Protein AF-A0AAW4UCI2-F1 (afdb_monomer_lite)

pLDDT: mean 86.32, std 8.89, range [55.09, 96.25]

Foldseek 3Di:
DALVVVVVVCVVVVPDDDPVRSVVVNVVRVVVVVVVVVVVVVVVVVVLLVVLVVCVVVPDDLVVSCVVSVHDSVVSVVSCVVCVVVVD

Radius of gyration: 21.81 Å; chains: 1; bounding box: 39×20×59 Å

Sequence (88 aa):
MNLKEWSRKMRVSNIPINQEFREDVRIMCNLSTGIEERATERATEKTSEKFILNMYKKGYTLDQIADVAETGVDEVEAIIKKKEPAMA

Secondary structure (DSSP, 8-state):
--HHHHHHHHHHTT----HHHHHHHHHHHHHHHHHHHHHHHHHHHHHHHHHHHHHHHTT--HHHHHHHTTS-HHHHHHHHHHHGGGT-

Organism: NCBI:txid39491

Structure (mmCIF, N/CA/C/O backbone):
data_AF-A0AAW4UCI2-F1
#
_entry.id   AF-A0AAW4UCI2-F1
#
loop_
_atom_site.group_PDB
_atom_site.id
_atom_site.type_symbol
_atom_site.label_atom_id
_atom_site.label_alt_id
_atom_site.label_comp_id
_atom_site.label_asym_id
_atom_site.label_entity_id
_atom_site.label_seq_id
_atom_site.pdbx_PDB_ins_code
_atom_site.Cartn_x
_atom_site.Cartn_y
_atom_site.Cartn_z
_atom_site.occupancy
_atom_site.B_iso_or_equiv
_atom_site.auth_seq_id
_atom_site.auth_comp_id
_atom_site.auth_asym_id
_atom_site.auth_atom_id
_atom_site.pdbx_PDB_model_num
ATOM 1 N N . MET A 1 1 ? 12.159 5.950 -16.864 1.00 68.81 1 MET A N 1
ATOM 2 C CA . MET A 1 1 ? 12.056 5.897 -18.342 1.00 68.81 1 MET A CA 1
ATOM 3 C C . MET A 1 1 ? 11.979 4.439 -18.748 1.00 68.81 1 MET A C 1
ATOM 5 O O . MET A 1 1 ? 12.924 3.700 -18.497 1.00 68.81 1 MET A O 1
ATOM 9 N N . ASN A 1 2 ? 10.846 4.010 -19.295 1.00 74.50 2 ASN A N 1
ATOM 10 C CA . ASN A 1 2 ? 10.646 2.606 -19.668 1.00 74.50 2 ASN A CA 1
ATOM 11 C C . ASN A 1 2 ? 11.323 2.276 -21.017 1.00 74.50 2 ASN A C 1
ATOM 13 O O . ASN A 1 2 ? 11.720 3.171 -21.769 1.00 74.50 2 ASN A O 1
ATOM 17 N N . LEU A 1 3 ? 11.429 0.986 -21.358 1.00 72.25 3 LEU A N 1
ATOM 18 C CA . LEU A 1 3 ? 12.075 0.536 -22.601 1.00 72.25 3 LEU A CA 1
ATOM 19 C C . LEU A 1 3 ? 11.456 1.173 -23.860 1.00 72.25 3 LEU A C 1
ATOM 21 O O . LEU A 1 3 ? 12.163 1.473 -24.823 1.00 72.25 3 LEU A O 1
ATOM 25 N N . LYS A 1 4 ? 10.136 1.405 -23.857 1.00 79.38 4 LYS A N 1
ATOM 26 C CA . LYS A 1 4 ? 9.414 2.004 -24.992 1.00 79.38 4 LYS A CA 1
ATOM 27 C C . LYS A 1 4 ? 9.807 3.469 -25.193 1.00 79.38 4 LYS A C 1
ATOM 29 O O . LYS A 1 4 ? 10.010 3.896 -26.328 1.00 79.38 4 LYS A O 1
ATOM 34 N N . GLU A 1 5 ? 9.938 4.231 -24.112 1.00 83.56 5 GLU A N 1
ATOM 35 C CA . GLU A 1 5 ? 10.403 5.619 -24.137 1.00 83.56 5 GLU A CA 1
ATOM 36 C C . GLU A 1 5 ? 11.864 5.726 -24.549 1.00 83.56 5 GLU A C 1
ATOM 38 O O . GLU A 1 5 ? 12.201 6.555 -25.393 1.00 83.56 5 GLU A O 1
ATOM 43 N N . TRP A 1 6 ? 12.713 4.855 -24.009 1.00 80.69 6 TRP A N 1
ATOM 44 C CA . TRP A 1 6 ? 14.128 4.827 -24.351 1.00 80.69 6 TRP A CA 1
ATOM 45 C C . TRP A 1 6 ? 14.349 4.469 -25.825 1.00 80.69 6 TRP A C 1
ATOM 47 O O . TRP A 1 6 ? 15.034 5.196 -26.545 1.00 80.69 6 TRP A O 1
ATOM 57 N N . SER A 1 7 ? 13.671 3.427 -26.321 1.00 78.75 7 SER A N 1
ATOM 58 C CA . SER A 1 7 ? 13.716 3.034 -27.736 1.00 78.75 7 SER A CA 1
ATOM 59 C C . SER A 1 7 ? 13.220 4.150 -28.661 1.00 78.75 7 SER A C 1
ATOM 61 O O . SER A 1 7 ? 13.822 4.409 -29.707 1.00 78.75 7 SER A O 1
ATOM 63 N N . ARG A 1 8 ? 12.151 4.859 -28.267 1.00 85.25 8 ARG A N 1
ATOM 64 C CA . ARG A 1 8 ? 11.644 6.023 -29.006 1.00 85.25 8 ARG A CA 1
ATOM 65 C C . ARG A 1 8 ? 12.688 7.137 -29.062 1.00 85.25 8 ARG A C 1
ATOM 67 O O . ARG A 1 8 ? 12.943 7.661 -30.142 1.00 85.25 8 ARG A O 1
ATOM 74 N N . LYS A 1 9 ? 13.314 7.467 -27.930 1.00 83.81 9 LYS A N 1
ATOM 75 C CA . LYS A 1 9 ? 14.318 8.535 -27.834 1.00 83.81 9 LYS A CA 1
ATOM 76 C C . LYS A 1 9 ? 15.556 8.230 -28.678 1.00 83.81 9 LYS A C 1
ATOM 78 O O . LYS A 1 9 ? 16.013 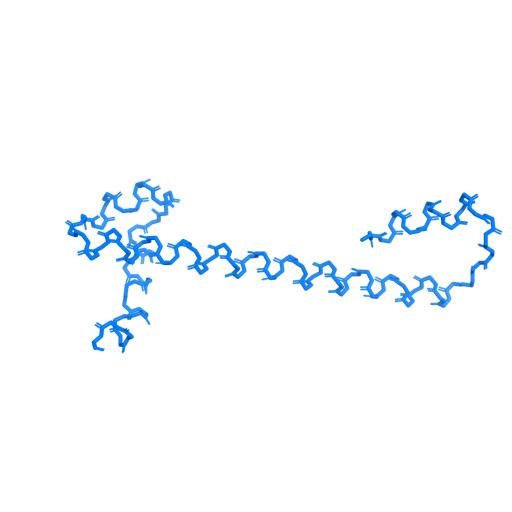9.095 -29.412 1.00 83.81 9 LYS A O 1
ATOM 83 N N . MET A 1 10 ? 16.032 6.987 -28.668 1.00 79.62 10 MET A N 1
ATOM 84 C CA . MET A 1 10 ? 17.179 6.582 -29.488 1.00 79.62 10 MET A CA 1
ATOM 85 C C . MET A 1 10 ? 16.899 6.606 -30.987 1.00 79.62 10 MET A C 1
ATOM 87 O O . MET A 1 10 ? 17.766 7.004 -31.761 1.00 79.62 10 MET A O 1
ATOM 91 N N . ARG A 1 11 ? 15.679 6.236 -31.397 1.00 77.69 11 ARG A N 1
ATOM 92 C CA . ARG A 1 11 ? 15.247 6.356 -32.795 1.00 77.69 11 ARG A CA 1
ATOM 93 C C . ARG A 1 11 ? 15.240 7.814 -33.253 1.00 77.69 11 ARG A C 1
ATOM 95 O O . ARG A 1 11 ? 15.705 8.099 -34.347 1.00 77.69 11 ARG A O 1
ATOM 102 N N . VAL A 1 12 ? 14.750 8.723 -32.408 1.00 80.56 12 VAL A N 1
ATOM 103 C CA . VAL A 1 12 ? 14.752 10.172 -32.678 1.00 80.56 12 VAL A CA 1
ATOM 104 C C . VAL A 1 12 ? 16.180 10.727 -32.758 1.00 80.56 12 VAL A C 1
ATOM 106 O O . VAL A 1 12 ? 16.444 11.605 -33.569 1.00 80.56 12 VAL A O 1
ATOM 109 N N . SER A 1 13 ? 17.113 10.191 -31.970 1.00 82.94 13 SER A N 1
ATOM 110 C CA . SER A 1 13 ? 18.525 10.601 -31.979 1.00 82.94 13 SER A CA 1
ATOM 111 C C . SER A 1 13 ? 19.393 9.898 -33.036 1.00 82.94 13 SER A C 1
ATOM 113 O O . SER A 1 13 ? 20.596 10.133 -33.064 1.00 82.94 13 SER A O 1
ATOM 115 N N . ASN A 1 14 ? 18.815 9.042 -33.889 1.00 81.19 14 ASN A N 1
ATOM 116 C CA . ASN A 1 14 ? 19.510 8.272 -34.931 1.00 81.19 14 ASN A CA 1
ATOM 117 C C . ASN A 1 14 ? 20.747 7.490 -34.433 1.00 81.19 14 ASN A C 1
ATOM 119 O O . ASN A 1 14 ? 21.732 7.340 -35.154 1.00 81.19 14 ASN A O 1
ATOM 123 N N . ILE A 1 15 ? 20.705 7.000 -33.189 1.00 77.50 15 ILE A N 1
ATOM 124 C CA . ILE A 1 15 ? 21.804 6.231 -32.595 1.00 77.50 15 ILE A CA 1
ATOM 125 C C . ILE A 1 15 ? 21.641 4.761 -33.014 1.00 77.50 15 ILE A C 1
ATOM 127 O O . ILE A 1 15 ? 20.636 4.141 -32.644 1.00 77.50 15 ILE A O 1
ATOM 131 N N . PRO A 1 16 ? 22.586 4.174 -33.772 1.00 73.06 16 PRO A N 1
ATOM 132 C CA . PRO A 1 16 ? 22.558 2.751 -34.078 1.00 73.06 16 PRO A CA 1
ATOM 133 C C . PRO A 1 16 ? 22.871 1.952 -32.811 1.00 73.06 16 PRO A C 1
ATOM 135 O O . PRO A 1 16 ? 23.814 2.255 -32.085 1.00 73.06 16 PRO A O 1
ATOM 138 N N . ILE A 1 17 ? 22.066 0.926 -32.538 1.00 76.62 17 ILE A N 1
ATOM 139 C CA . ILE A 1 17 ? 22.178 0.118 -31.321 1.00 76.62 17 ILE A CA 1
ATOM 140 C C . ILE A 1 17 ? 22.093 -1.363 -31.661 1.00 76.62 17 ILE A C 1
ATOM 142 O O . ILE A 1 17 ? 21.141 -1.782 -32.324 1.00 76.62 17 ILE A O 1
ATOM 146 N N . ASN A 1 18 ? 23.070 -2.134 -31.175 1.00 83.81 18 ASN A N 1
ATOM 147 C CA . ASN A 1 18 ? 23.097 -3.591 -31.290 1.00 83.81 18 ASN A CA 1
ATOM 148 C C . ASN A 1 18 ? 21.986 -4.233 -30.431 1.00 83.81 18 ASN A C 1
ATOM 150 O O . ASN A 1 18 ? 21.528 -3.650 -29.445 1.00 83.81 18 ASN A O 1
ATOM 154 N N . GLN A 1 19 ? 21.554 -5.435 -30.809 1.00 82.81 19 GLN A N 1
ATOM 155 C CA . GLN A 1 19 ? 20.534 -6.220 -30.121 1.00 82.81 19 GLN A CA 1
ATOM 156 C C . GLN A 1 19 ? 20.921 -6.542 -28.674 1.00 82.81 19 GLN A C 1
ATOM 158 O O . GLN A 1 19 ? 20.088 -6.368 -27.793 1.00 82.81 19 GLN A O 1
ATOM 163 N N . GLU A 1 20 ? 22.173 -6.923 -28.420 1.00 85.38 20 GLU A N 1
ATOM 164 C CA . GLU A 1 20 ? 22.687 -7.206 -27.070 1.00 85.38 20 GLU A CA 1
ATOM 165 C C . GLU A 1 20 ? 22.468 -6.017 -26.124 1.00 85.38 20 GLU A C 1
ATOM 167 O O . GLU A 1 20 ? 21.833 -6.139 -25.082 1.00 85.38 20 GLU A O 1
ATOM 172 N N . PHE A 1 21 ? 22.842 -4.818 -26.569 1.00 84.00 21 PHE A N 1
ATOM 173 C CA . PHE A 1 21 ? 22.646 -3.595 -25.795 1.00 84.00 21 PHE A CA 1
ATOM 174 C C . PHE A 1 21 ? 21.161 -3.245 -25.587 1.00 84.00 21 PHE A C 1
ATOM 176 O O . PHE A 1 21 ? 20.785 -2.669 -24.566 1.00 84.00 21 PHE A O 1
ATOM 183 N N . ARG A 1 22 ? 20.280 -3.594 -26.537 1.00 83.69 22 ARG A N 1
ATOM 184 C CA . ARG A 1 22 ? 18.827 -3.452 -26.338 1.00 83.69 22 ARG A CA 1
ATOM 185 C C . ARG A 1 22 ? 18.300 -4.425 -25.287 1.00 83.69 22 ARG A C 1
ATOM 187 O O . ARG A 1 22 ? 17.385 -4.053 -24.552 1.00 83.69 22 ARG A O 1
ATOM 194 N N . GLU A 1 23 ? 18.841 -5.637 -25.236 1.00 84.25 23 GLU A N 1
ATOM 195 C CA . GLU A 1 23 ? 18.471 -6.658 -24.255 1.00 84.25 23 GLU A CA 1
ATOM 196 C C . GLU A 1 23 ? 18.918 -6.235 -22.846 1.00 84.25 23 GLU A C 1
ATOM 198 O O . GLU A 1 23 ? 18.104 -6.240 -21.922 1.00 84.25 23 GLU A O 1
ATOM 203 N N . ASP A 1 24 ? 20.147 -5.738 -22.700 1.00 87.56 24 ASP A N 1
ATOM 204 C CA . ASP A 1 24 ? 20.669 -5.237 -21.423 1.00 87.56 24 ASP A CA 1
ATOM 205 C C . ASP A 1 24 ? 19.830 -4.079 -20.882 1.00 87.56 24 ASP A C 1
ATOM 207 O O . ASP A 1 24 ? 19.394 -4.083 -19.726 1.00 87.56 24 ASP A O 1
ATOM 211 N N . VAL A 1 25 ? 19.513 -3.102 -21.736 1.00 85.44 25 VAL A N 1
ATOM 212 C CA . VAL A 1 25 ? 18.671 -1.975 -21.323 1.00 85.44 25 VAL A CA 1
ATOM 213 C C . VAL A 1 25 ? 17.251 -2.429 -21.005 1.00 85.44 25 VAL A C 1
ATOM 215 O O . VAL A 1 25 ? 16.641 -1.914 -20.070 1.00 85.44 25 VAL A O 1
ATOM 218 N N . ARG A 1 26 ? 16.714 -3.421 -21.719 1.00 83.69 26 ARG A N 1
ATOM 219 C CA . ARG A 1 26 ? 15.422 -4.024 -21.376 1.00 83.69 26 ARG A CA 1
ATOM 220 C C . ARG A 1 26 ? 15.449 -4.642 -19.981 1.00 83.69 26 ARG A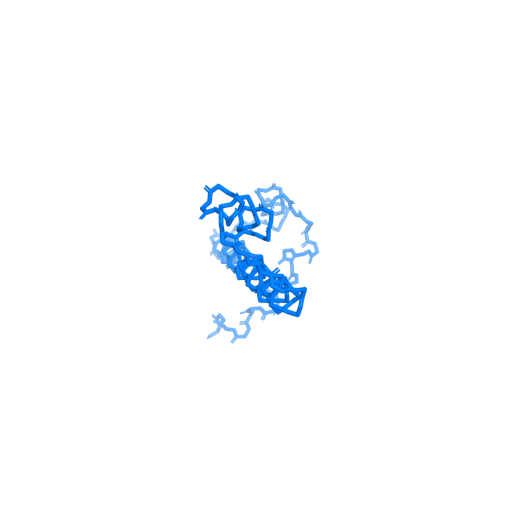 C 1
ATOM 222 O O . ARG A 1 26 ? 14.519 -4.394 -19.214 1.00 83.69 26 ARG A O 1
ATOM 229 N N . ILE A 1 27 ? 16.493 -5.395 -19.640 1.00 87.50 27 ILE A N 1
ATOM 230 C CA . ILE A 1 27 ? 16.653 -5.997 -18.310 1.00 87.50 27 ILE A CA 1
ATOM 231 C C . ILE A 1 27 ? 16.736 -4.902 -17.243 1.00 87.50 27 ILE A C 1
ATOM 233 O O . ILE A 1 27 ? 15.999 -4.955 -16.258 1.00 87.50 27 ILE A O 1
ATOM 237 N N . MET A 1 28 ? 17.552 -3.868 -17.460 1.00 87.25 28 MET A N 1
ATOM 238 C CA . MET A 1 28 ? 17.686 -2.743 -16.527 1.00 87.25 28 MET A CA 1
ATOM 239 C C . MET A 1 28 ? 16.380 -1.956 -16.356 1.00 87.25 28 MET A C 1
ATOM 241 O O . MET A 1 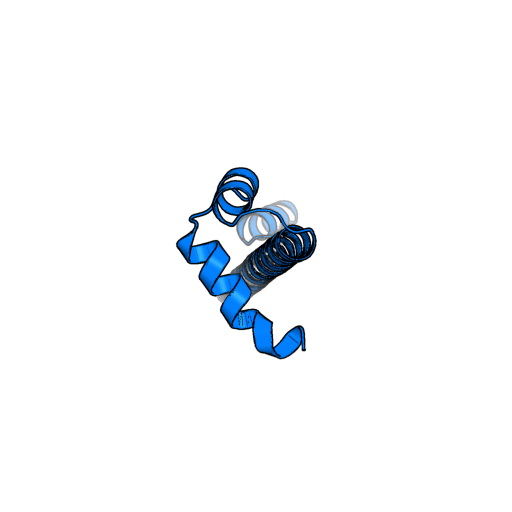28 ? 16.009 -1.617 -15.231 1.00 87.25 28 MET A O 1
ATOM 245 N N . CYS A 1 29 ? 15.660 -1.673 -17.445 1.00 85.94 29 CYS A N 1
ATOM 246 C CA . CYS A 1 29 ? 14.367 -0.988 -17.405 1.00 85.94 29 CYS A CA 1
ATOM 247 C C . CYS A 1 29 ? 13.329 -1.807 -16.633 1.00 85.94 29 CYS A C 1
ATOM 249 O O . CYS A 1 29 ? 12.651 -1.266 -15.769 1.00 85.94 29 CYS A O 1
ATOM 251 N N . ASN A 1 30 ? 13.232 -3.111 -16.893 1.00 87.31 30 ASN A N 1
ATOM 252 C CA . ASN A 1 30 ? 12.301 -3.976 -16.168 1.00 87.31 30 ASN A CA 1
ATOM 253 C C . ASN A 1 30 ? 12.665 -4.071 -14.682 1.00 87.31 30 ASN A C 1
ATOM 255 O O . ASN A 1 30 ? 11.785 -4.017 -13.826 1.00 87.31 30 ASN A O 1
ATOM 259 N N . LEU A 1 31 ? 13.961 -4.175 -14.368 1.00 88.50 31 LEU A N 1
ATOM 260 C CA . LEU A 1 31 ? 14.438 -4.208 -12.990 1.00 88.50 31 LEU A CA 1
ATOM 261 C C . LEU A 1 31 ? 14.114 -2.903 -12.251 1.00 88.50 31 LEU A C 1
ATOM 263 O O . LEU A 1 31 ? 13.604 -2.953 -11.135 1.00 88.50 31 LEU A O 1
ATOM 267 N N . SER A 1 32 ? 14.379 -1.750 -12.870 1.00 87.38 32 SER A N 1
ATOM 268 C CA . SER A 1 32 ? 14.077 -0.438 -12.281 1.00 87.38 32 SER A CA 1
ATOM 269 C C . SER A 1 32 ? 12.577 -0.225 -12.091 1.00 87.38 32 SER A C 1
ATOM 271 O O . SER A 1 32 ? 12.180 0.157 -10.993 1.00 87.38 32 SER A O 1
ATOM 273 N N . THR A 1 33 ? 11.743 -0.572 -13.077 1.00 87.44 33 THR A N 1
ATOM 274 C CA . THR A 1 33 ? 10.278 -0.548 -12.930 1.00 87.44 33 THR A CA 1
ATOM 275 C C . THR A 1 33 ? 9.815 -1.449 -11.786 1.00 87.44 33 THR A C 1
ATOM 277 O O . THR A 1 33 ? 9.107 -0.982 -10.903 1.00 87.44 33 THR A O 1
ATOM 280 N N . GLY A 1 34 ? 10.294 -2.694 -11.709 1.00 88.31 34 GLY A N 1
ATOM 281 C CA . GLY A 1 34 ? 9.915 -3.587 -10.612 1.00 88.31 34 GLY A CA 1
ATOM 282 C C . GLY A 1 34 ? 10.405 -3.114 -9.235 1.00 88.31 34 GLY A C 1
ATOM 283 O O . GLY A 1 34 ? 9.796 -3.430 -8.216 1.00 88.31 34 GLY A O 1
ATOM 284 N N . ILE A 1 35 ? 11.516 -2.375 -9.147 1.00 92.12 35 ILE A N 1
ATOM 285 C CA . ILE A 1 35 ? 11.951 -1.737 -7.891 1.00 92.12 35 ILE A CA 1
ATOM 286 C C . ILE A 1 35 ? 11.018 -0.577 -7.524 1.00 92.12 35 ILE A C 1
ATOM 288 O O . ILE A 1 35 ? 10.605 -0.496 -6.370 1.00 92.12 35 ILE A O 1
ATOM 292 N N . GLU A 1 36 ? 10.682 0.287 -8.480 1.00 89.62 36 GLU A N 1
ATOM 293 C CA . GLU A 1 36 ? 9.797 1.442 -8.287 1.00 89.62 36 GLU A CA 1
ATOM 294 C C . GLU A 1 36 ? 8.380 1.021 -7.869 1.00 89.62 36 GLU A C 1
ATOM 296 O O . GLU A 1 36 ? 7.848 1.546 -6.888 1.00 89.62 36 GLU A O 1
ATOM 301 N N . GLU A 1 37 ? 7.80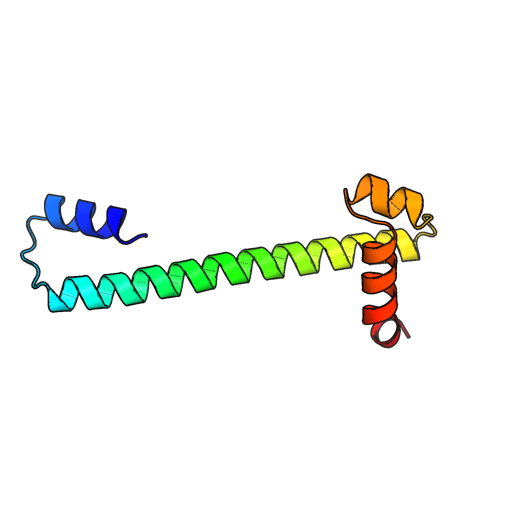8 0.018 -8.538 1.00 90.31 37 GLU A N 1
ATOM 302 C CA . GLU A 1 37 ? 6.495 -0.551 -8.213 1.00 90.31 37 GLU A CA 1
ATOM 303 C C . GLU A 1 37 ? 6.483 -1.127 -6.792 1.00 90.31 37 GLU A C 1
ATOM 305 O O . GLU A 1 37 ? 5.666 -0.718 -5.971 1.00 90.31 37 GLU A O 1
ATOM 310 N N . ARG A 1 38 ? 7.456 -1.984 -6.447 1.00 91.31 38 ARG A N 1
ATOM 311 C CA . ARG A 1 38 ? 7.556 -2.566 -5.094 1.00 91.31 38 ARG A CA 1
ATOM 312 C C . ARG A 1 38 ? 7.823 -1.524 -4.014 1.00 91.31 38 ARG A C 1
ATOM 314 O O . ARG A 1 38 ? 7.398 -1.697 -2.874 1.00 91.31 38 ARG A O 1
ATOM 321 N N . ALA A 1 39 ? 8.585 -0.476 -4.320 1.00 90.69 39 ALA A N 1
ATOM 322 C CA . ALA A 1 39 ? 8.826 0.610 -3.376 1.00 90.69 39 ALA A CA 1
ATOM 323 C C . ALA A 1 39 ? 7.535 1.392 -3.112 1.00 90.69 39 ALA A C 1
ATOM 325 O O . ALA A 1 39 ? 7.238 1.689 -1.955 1.00 90.69 39 ALA A O 1
ATOM 326 N N . THR A 1 40 ? 6.768 1.666 -4.168 1.00 88.31 40 THR A N 1
ATOM 327 C CA . THR A 1 40 ? 5.461 2.322 -4.086 1.00 88.31 40 THR A CA 1
ATOM 328 C C . THR A 1 40 ? 4.474 1.474 -3.287 1.00 88.31 40 THR A C 1
ATOM 330 O O . THR A 1 40 ? 3.938 1.969 -2.302 1.00 88.31 40 THR A O 1
ATOM 333 N N . GLU A 1 41 ? 4.326 0.190 -3.620 1.00 90.38 41 GLU A N 1
ATOM 334 C CA . GLU A 1 41 ? 3.451 -0.764 -2.921 1.00 90.38 41 GLU A CA 1
ATOM 335 C C . GLU A 1 41 ? 3.789 -0.857 -1.423 1.00 90.38 41 GLU A C 1
ATOM 337 O O . GLU A 1 41 ? 2.939 -0.643 -0.558 1.00 90.38 41 GLU A O 1
ATOM 342 N N . ARG A 1 42 ? 5.072 -1.038 -1.082 1.00 87.94 42 ARG A N 1
ATOM 343 C CA . ARG A 1 42 ? 5.519 -1.066 0.323 1.00 87.94 42 ARG A CA 1
ATOM 344 C C . ARG A 1 42 ? 5.289 0.256 1.050 1.00 87.94 42 ARG A C 1
ATOM 346 O O . ARG A 1 42 ? 5.088 0.261 2.266 1.00 87.94 42 ARG A O 1
ATOM 353 N N . ALA A 1 43 ? 5.407 1.390 0.360 1.00 86.19 43 ALA A N 1
ATOM 354 C CA . ALA A 1 43 ? 5.159 2.698 0.956 1.00 86.19 43 ALA A CA 1
ATOM 355 C C . ALA A 1 43 ? 3.664 2.908 1.222 1.00 86.19 43 ALA A C 1
ATOM 357 O O . ALA A 1 43 ? 3.308 3.407 2.294 1.00 86.19 43 ALA A O 1
ATOM 358 N N . THR A 1 44 ? 2.799 2.487 0.295 1.00 84.94 44 THR A N 1
ATOM 359 C CA . THR A 1 44 ? 1.345 2.540 0.469 1.00 84.94 44 THR A CA 1
ATOM 360 C C . THR A 1 44 ? 0.896 1.626 1.604 1.00 84.94 44 THR A C 1
ATOM 362 O O . THR A 1 44 ? 0.216 2.108 2.506 1.00 84.94 44 THR A O 1
ATOM 365 N N . GLU A 1 45 ? 1.383 0.381 1.658 1.00 85.12 45 GLU A N 1
ATOM 366 C CA . GLU A 1 45 ? 1.090 -0.574 2.740 1.00 85.12 45 GLU A CA 1
ATOM 367 C C . GLU A 1 45 ? 1.510 -0.041 4.114 1.00 85.12 45 GLU A C 1
ATOM 369 O O . GLU A 1 45 ? 0.749 -0.062 5.076 1.00 85.12 45 GLU A O 1
ATOM 374 N N . LYS A 1 46 ? 2.727 0.505 4.236 1.00 85.81 46 LYS A N 1
ATOM 375 C CA . LYS A 1 46 ? 3.183 1.082 5.513 1.00 85.81 46 LYS A CA 1
ATOM 376 C C . LYS A 1 46 ? 2.342 2.279 5.949 1.00 85.81 46 LYS A C 1
ATOM 378 O O . LYS A 1 46 ? 2.216 2.534 7.149 1.00 85.81 46 LYS A O 1
ATOM 383 N N . THR A 1 47 ? 1.821 3.042 4.993 1.00 85.12 47 THR A N 1
ATOM 384 C CA . THR A 1 47 ? 1.006 4.226 5.275 1.00 85.12 47 THR A CA 1
ATOM 385 C C . THR A 1 47 ? -0.400 3.820 5.710 1.00 85.12 47 THR A C 1
ATOM 387 O O . THR A 1 47 ? -0.882 4.359 6.708 1.00 85.12 47 T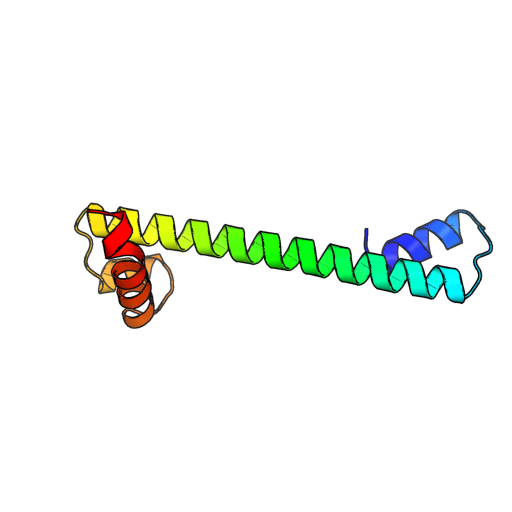HR A O 1
ATOM 390 N N . SER A 1 48 ? -1.011 2.831 5.048 1.00 87.75 48 SER A N 1
ATOM 391 C CA . SER A 1 48 ? -2.303 2.266 5.456 1.00 87.75 48 SER A CA 1
ATOM 392 C C . SER A 1 48 ? -2.211 1.570 6.817 1.00 87.75 48 SER A C 1
ATOM 394 O O . SER A 1 48 ? -3.003 1.894 7.700 1.00 87.75 48 SER A O 1
ATOM 396 N N . GLU A 1 49 ? -1.185 0.741 7.062 1.00 91.00 49 GLU A N 1
ATOM 397 C CA . GLU A 1 49 ? -0.939 0.124 8.379 1.00 91.00 49 GLU A CA 1
ATOM 398 C C . GLU A 1 49 ? -0.851 1.199 9.481 1.00 91.00 49 GLU A C 1
ATOM 400 O O . GLU A 1 49 ? -1.481 1.091 10.535 1.00 91.00 49 GLU A O 1
ATOM 405 N N . LYS A 1 50 ? -0.090 2.280 9.248 1.00 91.06 50 LYS A N 1
ATOM 406 C CA . LYS A 1 50 ? 0.058 3.374 10.223 1.00 91.06 50 LYS A CA 1
ATOM 407 C C . LYS A 1 50 ? -1.262 4.107 10.479 1.00 91.06 50 LYS A C 1
AT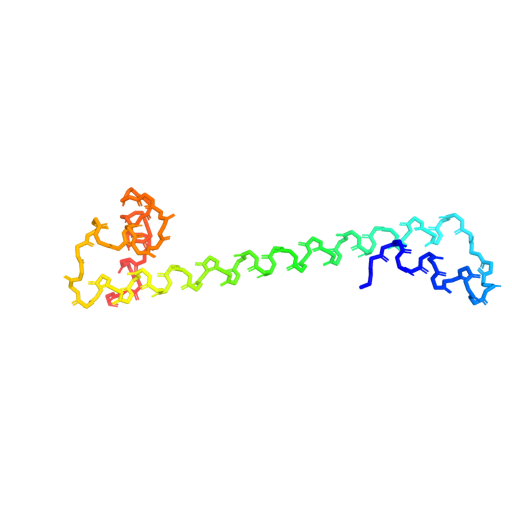OM 409 O O . LYS A 1 50 ? -1.519 4.502 11.618 1.00 91.06 50 LYS A O 1
ATOM 414 N N . PHE A 1 51 ? -2.070 4.316 9.443 1.00 92.75 51 PHE A N 1
ATOM 415 C CA . PHE A 1 51 ? -3.371 4.969 9.554 1.00 92.75 51 PHE A CA 1
ATOM 416 C C . PHE A 1 51 ? -4.358 4.122 10.370 1.00 92.75 51 PHE A C 1
ATOM 418 O O . PHE A 1 51 ? -4.930 4.633 11.336 1.00 92.75 51 PHE A O 1
ATOM 425 N N . ILE A 1 52 ? -4.447 2.822 10.070 1.00 94.12 52 ILE A N 1
ATOM 426 C CA . ILE A 1 52 ? -5.256 1.833 10.800 1.00 94.12 52 ILE A CA 1
ATOM 427 C C . ILE A 1 52 ? -4.893 1.821 12.290 1.00 94.12 52 ILE A C 1
ATOM 429 O O . ILE A 1 52 ? -5.760 1.983 13.150 1.00 94.12 52 ILE A O 1
ATOM 433 N N . LEU A 1 53 ? -3.598 1.735 12.613 1.00 92.75 53 LEU A N 1
ATOM 434 C CA . LEU A 1 53 ? -3.134 1.744 14.004 1.00 92.75 53 LEU A CA 1
ATOM 435 C C . LEU A 1 53 ? -3.478 3.047 14.731 1.00 92.75 53 LEU A C 1
ATOM 437 O O . LEU A 1 53 ? -3.796 3.030 15.918 1.00 92.75 53 LEU A O 1
ATOM 441 N N . ASN A 1 54 ? -3.403 4.190 14.049 1.00 93.38 54 ASN A N 1
ATOM 442 C CA . ASN A 1 54 ? -3.740 5.476 14.650 1.00 93.38 54 ASN A CA 1
ATOM 443 C C . ASN A 1 54 ? -5.240 5.590 14.958 1.00 93.38 54 ASN A C 1
ATOM 445 O O . ASN A 1 54 ? -5.600 6.135 15.999 1.00 93.38 54 ASN A O 1
ATOM 449 N N . MET A 1 55 ? -6.110 5.071 14.086 1.00 94.75 55 MET A N 1
ATOM 450 C CA . MET A 1 55 ? -7.547 5.007 14.364 1.00 94.75 55 MET A CA 1
ATOM 451 C C . MET A 1 55 ? -7.841 4.061 15.528 1.00 94.75 55 MET A C 1
ATOM 453 O O . MET A 1 55 ? -8.531 4.451 16.466 1.00 94.75 55 MET A O 1
ATOM 457 N N . TYR A 1 56 ? -7.236 2.873 15.541 1.00 93.94 56 TYR A N 1
ATOM 458 C CA . TYR A 1 56 ? -7.394 1.935 16.652 1.00 93.94 56 TYR A CA 1
ATOM 459 C C . TYR A 1 56 ? -6.982 2.560 17.996 1.00 93.94 56 TYR A C 1
ATOM 461 O O . TYR A 1 56 ? -7.749 2.546 18.955 1.00 93.94 56 TYR A O 1
ATOM 469 N N . LYS A 1 57 ? -5.826 3.241 18.049 1.00 92.12 57 LYS A N 1
ATOM 470 C CA . LYS A 1 57 ? -5.359 3.961 19.252 1.00 92.12 57 LYS A CA 1
ATOM 471 C C . LYS A 1 57 ? -6.282 5.096 19.703 1.00 92.12 57 LYS A C 1
ATOM 473 O O . LYS A 1 57 ? -6.262 5.457 20.876 1.00 92.12 57 LYS A O 1
ATOM 478 N N . LYS A 1 58 ? -7.069 5.677 18.795 1.00 94.81 58 LYS A N 1
ATOM 479 C CA . LYS A 1 58 ? -8.074 6.702 19.114 1.00 94.81 58 LYS A CA 1
ATOM 480 C C . LYS A 1 58 ? -9.402 6.114 19.612 1.00 94.81 58 LYS A C 1
ATOM 482 O O . LYS A 1 58 ? -10.280 6.889 19.977 1.00 94.81 58 LYS A O 1
ATOM 487 N N . GLY A 1 59 ? -9.542 4.787 19.646 1.00 93.12 59 GLY A N 1
ATOM 488 C CA . GLY A 1 59 ? -10.727 4.093 20.156 1.00 93.12 59 GLY A CA 1
ATOM 489 C C . GLY A 1 59 ? -11.817 3.836 19.114 1.00 93.12 59 GLY A C 1
ATOM 490 O O . GLY A 1 59 ? -12.959 3.589 19.492 1.00 93.12 59 GLY A O 1
ATOM 491 N N . TYR A 1 60 ? -11.496 3.906 17.817 1.00 96.19 60 TYR A N 1
ATOM 492 C CA . TYR A 1 60 ? -12.432 3.488 16.770 1.00 96.19 60 TYR A CA 1
ATOM 493 C C . TYR A 1 60 ? -12.639 1.970 16.809 1.00 96.19 60 TYR A C 1
ATOM 495 O O . TYR A 1 60 ? -11.708 1.212 17.092 1.00 96.19 60 TYR A O 1
ATOM 503 N N . THR A 1 61 ? -13.860 1.530 16.503 1.00 96.00 61 THR A N 1
ATOM 504 C CA . THR A 1 61 ? -14.178 0.097 16.389 1.00 96.00 61 THR A CA 1
ATOM 505 C C . THR A 1 61 ? -13.562 -0.501 15.127 1.00 96.00 61 THR A C 1
ATOM 507 O O . THR A 1 61 ? -13.331 0.213 14.149 1.00 96.00 61 THR A O 1
ATOM 510 N N . LEU A 1 62 ? -13.307 -1.812 15.129 1.00 95.88 62 LEU A N 1
ATOM 511 C CA . LEU A 1 62 ? -12.722 -2.491 13.969 1.00 95.88 62 LEU A CA 1
ATOM 512 C C . LEU A 1 62 ? -13.600 -2.338 12.720 1.00 95.88 62 LEU A C 1
ATOM 514 O O . LEU A 1 62 ? -13.067 -2.056 11.653 1.00 95.88 62 LEU A O 1
ATOM 518 N N . ASP A 1 63 ? -14.927 -2.410 12.871 1.00 96.25 63 ASP A N 1
ATOM 519 C CA . ASP A 1 63 ? -15.883 -2.214 11.775 1.00 96.25 63 ASP A CA 1
ATOM 520 C C . ASP A 1 63 ? -15.782 -0.814 11.152 1.00 96.25 63 ASP A C 1
ATOM 522 O O . ASP A 1 63 ? -15.759 -0.670 9.934 1.00 96.25 63 ASP A O 1
ATOM 526 N N . GLN A 1 64 ? -15.654 0.232 11.976 1.00 96.25 64 GLN A N 1
ATOM 527 C CA . GLN A 1 64 ? -15.486 1.605 11.482 1.00 96.25 64 GLN A CA 1
ATOM 528 C C . GLN A 1 64 ? -14.145 1.810 10.780 1.00 96.25 64 GLN A C 1
ATOM 530 O O . GLN A 1 64 ? -14.052 2.582 9.830 1.00 96.25 64 GLN A O 1
ATOM 535 N N . ILE A 1 65 ? -13.087 1.166 11.273 1.00 96.12 65 ILE A N 1
ATOM 536 C CA . ILE A 1 65 ? -11.766 1.255 10.651 1.00 96.12 65 ILE A CA 1
ATOM 537 C C . ILE A 1 65 ? -11.778 0.527 9.309 1.00 96.12 65 ILE A C 1
ATOM 539 O O . ILE A 1 65 ? -11.262 1.074 8.343 1.00 96.12 65 ILE A O 1
ATOM 543 N N . ALA A 1 66 ? -12.379 -0.663 9.249 1.00 95.81 66 ALA A N 1
ATOM 544 C CA . ALA A 1 66 ? -12.528 -1.451 8.031 1.00 95.81 66 ALA A CA 1
ATOM 545 C C . ALA A 1 66 ? -13.302 -0.679 6.950 1.00 95.81 66 ALA A C 1
ATOM 547 O O . ALA A 1 66 ? -12.832 -0.582 5.819 1.00 95.81 66 ALA A O 1
ATOM 548 N N . ASP A 1 67 ? -14.416 -0.044 7.328 1.00 96.19 67 ASP A N 1
ATOM 549 C CA . ASP A 1 67 ? -15.217 0.804 6.438 1.00 96.19 67 ASP A CA 1
ATOM 550 C C . ASP A 1 67 ? -14.405 1.990 5.884 1.00 96.19 67 ASP A C 1
ATOM 552 O O . ASP A 1 67 ? -14.325 2.189 4.675 1.00 96.19 67 ASP A O 1
ATOM 556 N N . VAL A 1 68 ? -13.712 2.742 6.750 1.00 94.50 68 VAL A N 1
ATOM 557 C CA . VAL A 1 68 ? -12.926 3.923 6.334 1.00 94.50 68 VAL A CA 1
ATOM 558 C C . VAL A 1 68 ? -11.664 3.554 5.550 1.00 94.50 68 VAL A C 1
ATOM 560 O O . VAL A 1 68 ? -11.236 4.311 4.680 1.00 94.50 68 VAL A O 1
ATOM 563 N N . ALA A 1 69 ? -11.027 2.434 5.883 1.00 91.38 69 ALA A N 1
ATOM 564 C CA . ALA A 1 69 ? -9.822 1.960 5.209 1.00 91.38 69 ALA A CA 1
ATOM 565 C C . ALA A 1 69 ? -10.129 1.089 3.977 1.00 91.38 69 ALA A C 1
ATOM 567 O O . ALA A 1 69 ? -9.187 0.588 3.365 1.00 91.38 69 ALA A O 1
ATOM 568 N N . GLU A 1 70 ? -11.412 0.929 3.621 1.00 93.81 70 GLU A N 1
ATOM 569 C CA . GLU A 1 70 ? -11.894 0.149 2.475 1.00 93.81 70 GLU A CA 1
ATOM 570 C C . GLU A 1 70 ? -11.294 -1.273 2.434 1.00 93.81 70 GLU A C 1
ATOM 572 O O . GLU A 1 70 ? -10.888 -1.783 1.390 1.00 93.81 70 GLU A O 1
ATOM 577 N N . THR A 1 71 ? -11.212 -1.916 3.600 1.00 92.19 71 THR A N 1
ATOM 578 C CA . THR A 1 71 ? -10.607 -3.243 3.807 1.00 92.19 71 THR A CA 1
ATOM 579 C C . THR A 1 71 ? -11.499 -4.107 4.710 1.00 92.19 71 THR A C 1
ATOM 581 O O . THR A 1 71 ? -12.504 -3.643 5.246 1.00 92.19 71 THR A O 1
ATOM 584 N N . GLY A 1 72 ? -11.175 -5.391 4.864 1.00 94.12 72 GLY A N 1
ATOM 585 C CA . GLY A 1 72 ? -11.889 -6.308 5.748 1.00 94.12 72 GLY A CA 1
ATOM 586 C C . GLY A 1 72 ? -11.522 -6.132 7.224 1.00 94.12 72 GLY A C 1
ATOM 587 O O . GLY A 1 72 ? -10.388 -5.806 7.573 1.00 94.12 72 GLY A O 1
ATOM 588 N N . VAL A 1 73 ? -12.471 -6.437 8.112 1.00 94.56 73 VAL A N 1
ATOM 589 C CA . VAL A 1 73 ? -12.245 -6.463 9.570 1.00 94.56 73 VAL A CA 1
ATOM 590 C C . VAL A 1 73 ? -11.110 -7.427 9.942 1.00 94.56 73 VAL A C 1
ATOM 592 O O . VAL A 1 73 ? -10.257 -7.079 10.758 1.00 94.56 73 VAL A O 1
ATOM 595 N N . ASP A 1 74 ? -11.035 -8.584 9.277 1.00 94.94 74 ASP A N 1
ATOM 596 C CA . ASP A 1 74 ? -9.972 -9.578 9.477 1.00 94.94 74 ASP A CA 1
ATOM 597 C C . ASP A 1 74 ? -8.573 -9.016 9.149 1.00 94.94 74 ASP A C 1
ATOM 599 O O . ASP A 1 74 ? -7.592 -9.305 9.840 1.00 94.94 74 ASP A O 1
ATOM 603 N N . GLU A 1 75 ? -8.462 -8.177 8.110 1.00 92.19 75 GLU A N 1
ATOM 604 C CA . GLU A 1 75 ? -7.201 -7.525 7.730 1.00 92.19 75 GLU A CA 1
ATOM 605 C C . GLU A 1 75 ? -6.794 -6.463 8.757 1.00 92.19 75 GLU A C 1
ATOM 607 O O . GLU A 1 75 ? -5.625 -6.389 9.150 1.00 92.19 75 GLU A O 1
ATOM 612 N N . VAL A 1 76 ? -7.759 -5.683 9.253 1.00 94.12 76 VAL A N 1
ATOM 613 C CA . VAL A 1 76 ? -7.540 -4.712 10.334 1.00 94.12 76 VAL A CA 1
ATOM 614 C C . VAL A 1 76 ? -7.038 -5.416 11.600 1.00 94.12 76 VAL A C 1
ATOM 616 O O . VAL A 1 76 ? -6.044 -4.980 12.189 1.00 94.12 76 VAL A O 1
ATOM 619 N N . GLU A 1 77 ? -7.664 -6.528 11.996 1.00 93.81 77 GLU A N 1
ATOM 620 C CA . GLU A 1 77 ? -7.243 -7.324 13.156 1.00 93.81 77 GLU A CA 1
ATOM 621 C C . GLU A 1 77 ? -5.821 -7.880 12.974 1.00 93.81 77 GLU A C 1
ATOM 623 O O . GLU A 1 77 ? -4.975 -7.759 13.868 1.00 93.81 77 GLU A O 1
ATOM 628 N N . ALA A 1 78 ? -5.513 -8.423 11.792 1.00 93.69 78 ALA A N 1
ATOM 629 C CA . ALA A 1 78 ? -4.185 -8.939 11.476 1.00 93.69 78 ALA A CA 1
ATOM 630 C C . ALA A 1 78 ? -3.096 -7.852 11.562 1.00 93.69 78 ALA A C 1
ATOM 632 O O . ALA A 1 78 ? -2.015 -8.101 12.109 1.00 93.69 78 ALA A O 1
ATOM 633 N N . ILE A 1 79 ? -3.373 -6.641 11.064 1.00 91.44 79 ILE A N 1
ATOM 634 C CA . ILE A 1 79 ? -2.450 -5.496 11.125 1.00 91.44 79 ILE A CA 1
ATOM 635 C C . ILE A 1 79 ? -2.194 -5.071 12.574 1.00 91.44 79 ILE A C 1
ATOM 637 O O . ILE A 1 79 ? -1.037 -4.841 12.945 1.00 91.44 79 ILE A O 1
ATOM 641 N N . ILE A 1 80 ? -3.243 -5.000 13.400 1.00 91.12 80 ILE A N 1
ATOM 642 C CA . ILE A 1 80 ? -3.125 -4.659 14.823 1.00 91.12 80 ILE A CA 1
ATOM 643 C C . ILE A 1 80 ? -2.252 -5.700 15.531 1.00 91.12 80 ILE A C 1
ATOM 645 O O . ILE A 1 80 ? -1.215 -5.340 16.093 1.00 91.12 80 ILE A O 1
ATOM 649 N N . LYS A 1 81 ? -2.584 -6.990 15.407 1.00 90.44 81 LYS A N 1
ATOM 650 C CA . LYS A 1 81 ? -1.874 -8.101 16.062 1.00 90.44 81 LYS A CA 1
ATOM 651 C C . LYS A 1 81 ? -0.404 -8.210 15.653 1.00 90.44 81 LYS A C 1
ATOM 653 O O . LYS A 1 81 ? 0.473 -8.448 16.480 1.00 90.44 81 LYS A O 1
ATOM 658 N N . LYS A 1 82 ? -0.095 -7.980 14.374 1.00 87.50 82 LYS A N 1
ATOM 659 C CA . LYS A 1 82 ? 1.286 -7.970 13.854 1.00 87.50 82 LYS A CA 1
ATOM 660 C C . LYS A 1 82 ? 2.139 -6.852 14.471 1.00 87.50 82 LYS A C 1
ATOM 662 O O . LYS A 1 82 ? 3.365 -6.962 14.497 1.00 87.50 82 LYS A O 1
ATOM 667 N N . LYS A 1 83 ? 1.514 -5.766 14.938 1.00 80.19 83 LYS A N 1
ATOM 668 C CA . LYS A 1 83 ? 2.183 -4.555 15.443 1.00 80.19 83 LYS A CA 1
ATOM 669 C C . LYS A 1 83 ? 2.035 -4.343 16.951 1.00 80.19 83 LYS A C 1
ATOM 671 O O . LYS A 1 83 ? 2.751 -3.499 17.480 1.00 80.19 83 LYS A O 1
ATOM 676 N N . GLU A 1 84 ? 1.209 -5.128 17.643 1.00 67.12 84 GLU A N 1
ATOM 677 C CA . GLU A 1 84 ? 1.121 -5.197 19.112 1.00 67.12 84 GLU A CA 1
ATOM 678 C C . GLU A 1 84 ? 2.484 -5.223 19.830 1.00 67.12 84 GLU A C 1
ATOM 680 O O . GLU A 1 84 ? 2.685 -4.380 20.705 1.00 67.12 84 GLU A O 1
ATOM 685 N N . PRO A 1 85 ? 3.473 -6.062 19.450 1.00 60.78 85 PRO A N 1
ATOM 686 C CA . PRO A 1 85 ? 4.768 -6.085 20.139 1.00 60.78 85 PRO A CA 1
ATOM 687 C C . PRO A 1 85 ? 5.619 -4.820 19.930 1.00 60.78 85 PRO A C 1
ATOM 689 O O . PRO A 1 85 ? 6.614 -4.642 20.622 1.00 60.78 85 PRO A O 1
ATOM 692 N N . ALA A 1 86 ? 5.253 -3.940 18.991 1.00 59.91 86 ALA A N 1
ATOM 693 C CA . ALA A 1 86 ? 5.917 -2.655 18.753 1.00 59.91 86 ALA A CA 1
ATOM 694 C C . ALA A 1 86 ? 5.167 -1.460 19.380 1.00 59.91 86 ALA A C 1
ATOM 696 O O . ALA A 1 86 ? 5.589 -0.316 19.208 1.00 59.91 86 ALA A O 1
ATOM 697 N N . MET A 1 87 ? 4.028 -1.706 20.037 1.00 58.88 87 MET A N 1
ATOM 698 C CA . MET A 1 87 ? 3.219 -0.689 20.720 1.00 58.88 87 MET A CA 1
ATOM 699 C C . MET A 1 87 ? 3.342 -0.735 22.250 1.00 58.88 87 MET A C 1
ATOM 701 O O . MET A 1 87 ? 2.809 0.171 22.892 1.00 58.88 87 MET A O 1
ATOM 705 N N . ALA A 1 88 ? 4.004 -1.765 22.791 1.00 55.09 88 ALA A N 1
ATOM 706 C CA . ALA A 1 88 ? 4.346 -1.912 24.206 1.00 55.09 88 ALA A CA 1
ATOM 707 C C . ALA A 1 88 ? 5.603 -1.114 24.583 1.00 55.09 88 ALA A C 1
ATOM 709 O O . ALA A 1 88 ? 6.514 -1.005 23.728 1.00 55.09 88 ALA A O 1
#